Protein AF-A0A0F8X192-F1 (afdb_monomer_lite)

Secondary structure (DSSP, 8-state):
---------------TTTHHHHHHHHHHHH--B-TTT--B-S-GGGEEEEESS-GGGT--SS-GGGEEEEEHHHHHHHHHHHHHHHHHHHHTT----SSS--SS-HHHHHHHHHHHHHHHHHT-

pLDDT: mean 79.93, std 20.96, range [24.69, 97.44]

Foldseek 3Di:
DDPDPDPDPDDPVPPPDDPQVVLLVVQCVVQQAAPPPRHHDPDSVQWHWAFCDDVLLVTDDRDPVGITIHGPVVVVVVVVLQVVLVVVCVVVVFDSDSDDPGPDDSVVSRVSSVVSSVVVVVVD

Radius of gyration: 16.24 Å; chains: 1; bounding box: 52×23×38 Å

InterPro domains:
  IPR002711 HNH endonuclease [PF01844] (34-79)
  IPR003615 HNH nuclease [cd00085] (24-79)

Organism: NCBI:txid412755

Sequence (124 aa):
MKKIYSYNKGRNKLPKGNGVETVKKKLYLQHPYCSFCGEEFFSIRRLQLEHTIPVEIGGHLFEEGNVNLVCIKCHHKKTLIDKETIIIIKKMGYIIKGTDNSLVPLKTLRKLYLQISKEIKKNK

Structure (mmCIF, N/CA/C/O backbone):
data_AF-A0A0F8X192-F1
#
_entry.id   AF-A0A0F8X192-F1
#
loop_
_atom_site.group_PDB
_atom_site.id
_atom_site.type_symbol
_atom_site.label_atom_id
_atom_site.label_alt_id
_atom_site.label_comp_id
_atom_site.label_asym_id
_atom_site.label_entity_id
_atom_site.label_seq_id
_atom_site.pdbx_PDB_ins_code
_atom_site.Cartn_x
_atom_site.Cartn_y
_atom_site.Cartn_z
_atom_site.occupancy
_atom_site.B_iso_or_equiv
_atom_site.auth_seq_id
_atom_site.auth_comp_id
_atom_site.auth_asym_id
_atom_site.auth_atom_id
_atom_site.pdbx_PDB_model_num
ATOM 1 N N . MET A 1 1 ? 34.072 -12.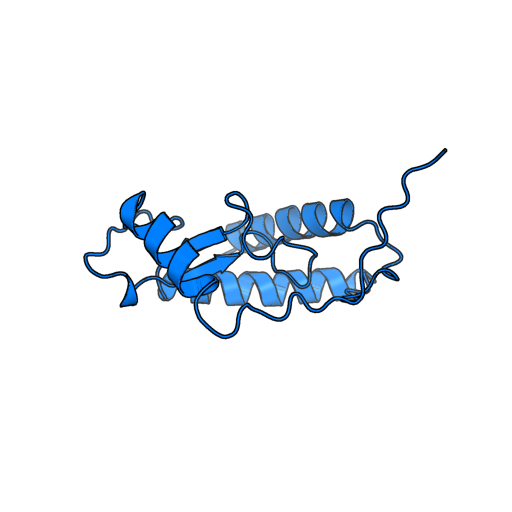275 -13.261 1.00 35.03 1 MET A N 1
ATOM 2 C CA . MET A 1 1 ? 33.442 -10.998 -13.676 1.00 35.03 1 MET A CA 1
ATOM 3 C C . MET A 1 1 ? 32.178 -10.777 -12.852 1.00 35.03 1 MET A C 1
ATOM 5 O O . MET A 1 1 ? 31.239 -11.552 -12.982 1.00 35.03 1 MET A O 1
ATOM 9 N N . LYS A 1 2 ? 32.164 -9.792 -11.946 1.00 26.48 2 LYS A N 1
ATOM 10 C CA . LYS A 1 2 ? 30.981 -9.460 -11.133 1.00 26.48 2 LYS A CA 1
ATOM 11 C C . LYS A 1 2 ? 30.104 -8.493 -11.932 1.00 26.48 2 LYS A C 1
ATOM 13 O O . LYS A 1 2 ? 30.571 -7.415 -12.284 1.00 26.48 2 LYS A O 1
ATOM 18 N N . LYS A 1 3 ? 28.857 -8.871 -12.234 1.00 24.69 3 LYS A N 1
ATOM 19 C CA . LYS A 1 3 ? 27.856 -7.935 -12.765 1.00 24.69 3 LYS A CA 1
ATOM 20 C C . LYS A 1 3 ? 27.537 -6.920 -11.666 1.00 24.69 3 LYS A C 1
ATOM 22 O O . LYS A 1 3 ? 26.820 -7.228 -10.720 1.00 24.69 3 LYS A O 1
ATOM 27 N N . ILE A 1 4 ? 28.135 -5.739 -11.772 1.00 24.95 4 ILE A N 1
ATOM 28 C CA . ILE A 1 4 ? 27.814 -4.575 -10.949 1.00 24.95 4 ILE A CA 1
ATOM 29 C C . ILE A 1 4 ? 26.500 -4.016 -11.495 1.00 24.95 4 ILE A C 1
ATOM 31 O O . ILE A 1 4 ? 26.472 -3.452 -12.586 1.00 24.95 4 ILE A O 1
ATOM 35 N N . TYR A 1 5 ? 25.403 -4.186 -10.757 1.00 30.80 5 TYR A N 1
ATOM 36 C CA . TYR A 1 5 ? 24.198 -3.403 -11.008 1.00 30.80 5 TYR A CA 1
ATOM 37 C C . TYR A 1 5 ? 24.412 -2.026 -10.383 1.00 30.80 5 TYR A C 1
ATOM 39 O O . TYR A 1 5 ? 24.220 -1.832 -9.186 1.00 30.80 5 TYR A O 1
ATOM 47 N N . SER A 1 6 ? 24.877 -1.087 -11.206 1.00 26.98 6 SER A N 1
ATOM 48 C CA . SER A 1 6 ? 24.851 0.338 -10.890 1.00 26.98 6 SER A CA 1
ATOM 49 C C . SER A 1 6 ? 23.388 0.752 -10.724 1.00 26.98 6 SER A C 1
ATOM 51 O O . SER A 1 6 ? 22.615 0.694 -11.686 1.00 26.98 6 SER A O 1
ATOM 53 N N . TYR A 1 7 ? 22.987 1.124 -9.507 1.00 36.19 7 TYR A N 1
ATOM 54 C CA . TYR A 1 7 ? 21.708 1.784 -9.274 1.00 36.19 7 TYR A CA 1
ATOM 55 C C . TYR A 1 7 ? 21.831 3.188 -9.870 1.00 36.19 7 TYR A C 1
ATOM 57 O O . TYR A 1 7 ? 22.382 4.121 -9.288 1.00 36.19 7 TYR A O 1
ATOM 65 N N . ASN A 1 8 ? 21.441 3.297 -11.138 1.00 35.78 8 ASN A N 1
ATOM 66 C CA . ASN A 1 8 ? 21.559 4.534 -11.882 1.00 35.78 8 ASN A CA 1
ATOM 67 C C . ASN A 1 8 ? 20.802 5.647 -11.150 1.00 35.78 8 ASN A C 1
ATOM 69 O O . ASN A 1 8 ? 19.601 5.545 -10.910 1.00 35.78 8 ASN A O 1
ATOM 73 N N . LYS A 1 9 ? 21.472 6.794 -10.994 1.00 37.06 9 LYS A N 1
ATOM 74 C CA . LYS A 1 9 ? 20.883 8.144 -10.901 1.00 37.06 9 LYS A CA 1
ATOM 75 C C . LYS A 1 9 ? 20.006 8.512 -12.121 1.00 37.06 9 LYS A C 1
ATOM 77 O O . LYS A 1 9 ? 19.820 9.688 -12.423 1.00 37.06 9 LYS A O 1
ATOM 82 N N . GLY A 1 10 ? 19.426 7.537 -12.818 1.00 35.47 10 GLY A N 1
ATOM 83 C CA . GLY A 1 10 ? 18.189 7.734 -13.541 1.00 35.47 10 GLY A CA 1
ATOM 84 C C . GLY A 1 10 ? 17.121 7.833 -12.468 1.00 35.47 10 GLY A C 1
ATOM 85 O O . GLY A 1 10 ? 16.667 6.841 -11.917 1.00 35.47 10 GLY A O 1
ATOM 86 N N . ARG A 1 11 ? 16.627 9.035 -12.174 1.00 42.97 11 ARG A N 1
ATOM 87 C CA . ARG A 1 11 ? 15.270 9.340 -12.624 1.00 42.97 11 ARG A CA 1
ATOM 88 C C . ARG A 1 11 ? 14.781 8.196 -13.525 1.00 42.97 11 ARG A C 1
ATOM 90 O O . ARG A 1 11 ? 15.054 8.201 -14.724 1.00 42.97 11 ARG A O 1
ATOM 97 N N . ASN A 1 12 ? 13.990 7.280 -12.974 1.00 39.34 12 ASN A N 1
ATOM 98 C CA . ASN A 1 12 ? 12.772 6.946 -13.683 1.00 39.34 12 ASN A CA 1
ATOM 99 C C . ASN A 1 12 ? 12.093 8.304 -13.851 1.00 39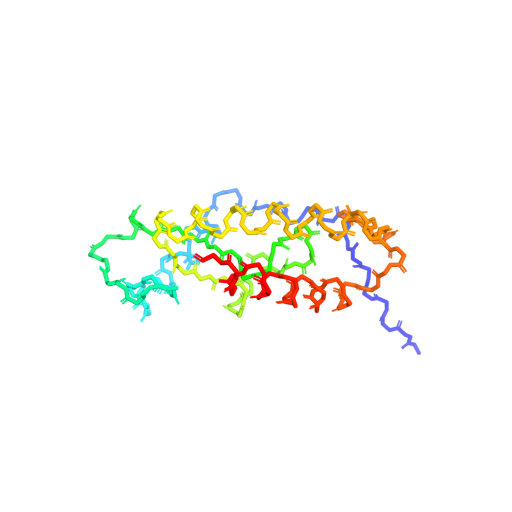.34 12 ASN A C 1
ATOM 101 O O . ASN A 1 12 ? 11.329 8.740 -12.993 1.00 39.34 12 ASN A O 1
ATOM 105 N N . LYS A 1 13 ? 12.498 9.056 -14.891 1.00 39.28 13 LYS A N 1
ATOM 106 C CA . LYS A 1 13 ? 11.657 10.075 -15.479 1.00 39.28 13 LYS A CA 1
ATOM 107 C C . LYS A 1 13 ? 10.398 9.269 -15.684 1.00 39.28 13 LYS A C 1
ATOM 109 O O . LYS A 1 13 ? 10.401 8.349 -16.501 1.00 39.28 13 LYS A O 1
ATOM 114 N N . LEU A 1 14 ? 9.406 9.527 -14.833 1.00 44.34 14 LEU A N 1
ATOM 115 C CA . LEU A 1 14 ? 8.051 9.082 -15.071 1.00 44.34 14 LEU A CA 1
ATOM 116 C C . LEU A 1 14 ? 7.864 9.262 -16.579 1.00 44.34 14 LEU A C 1
ATOM 118 O O . LEU A 1 14 ? 8.187 10.357 -17.070 1.00 44.34 14 LEU A O 1
ATOM 122 N N . PRO A 1 15 ? 7.444 8.235 -17.337 1.00 41.66 15 PRO A N 1
ATOM 123 C CA . PRO A 1 15 ? 6.851 8.515 -18.631 1.00 41.66 15 PRO A CA 1
ATOM 124 C C . PRO A 1 15 ? 5.897 9.678 -18.369 1.00 41.66 15 PRO A C 1
ATOM 126 O O . PRO A 1 15 ? 5.107 9.606 -17.421 1.00 41.66 15 PRO A O 1
ATOM 129 N N . 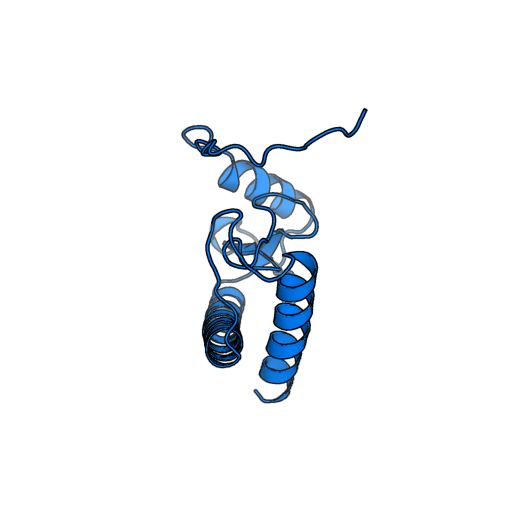LYS A 1 16 ? 6.126 10.817 -19.035 1.00 43.38 16 LYS A N 1
ATOM 130 C CA . LYS A 1 16 ? 5.327 12.024 -18.821 1.00 43.38 16 LYS A CA 1
ATOM 131 C C . LYS A 1 16 ? 3.868 11.604 -19.013 1.00 43.38 16 LYS A C 1
ATOM 133 O O . LYS A 1 16 ? 3.465 11.352 -20.139 1.00 43.38 16 LYS A O 1
ATOM 138 N N . GLY A 1 17 ? 3.134 11.478 -17.906 1.00 50.66 17 GLY A N 1
ATOM 139 C CA . GLY A 1 17 ? 1.795 10.895 -17.871 1.00 50.66 17 GLY A CA 1
ATOM 140 C C . GLY A 1 17 ? 1.766 9.376 -18.102 1.00 50.66 17 GLY A C 1
ATOM 141 O O . GLY A 1 17 ? 2.485 8.838 -18.934 1.00 50.66 17 GLY A O 1
ATOM 142 N N . ASN A 1 18 ? 0.869 8.692 -17.387 1.00 59.81 18 ASN A N 1
ATOM 143 C CA . ASN A 1 18 ? 0.287 7.371 -17.703 1.00 59.81 18 ASN A CA 1
ATOM 144 C C . ASN A 1 18 ? 0.761 6.149 -16.898 1.00 59.81 18 ASN A C 1
ATOM 146 O O . ASN A 1 18 ? -0.020 5.217 -16.789 1.00 59.81 18 ASN A O 1
ATOM 150 N N . GLY A 1 19 ? 1.932 6.120 -16.252 1.00 78.00 19 GLY A N 1
ATOM 151 C CA . GLY A 1 19 ? 2.364 4.914 -15.508 1.00 78.00 19 GLY A CA 1
ATOM 152 C C . GLY A 1 19 ? 1.426 4.516 -14.353 1.00 78.00 19 GLY A C 1
ATOM 153 O O . GLY A 1 19 ? 0.928 3.394 -14.301 1.00 78.00 19 GLY A O 1
ATOM 154 N N . VAL A 1 20 ? 1.130 5.468 -13.462 1.00 82.25 20 VAL A N 1
ATOM 155 C CA . VAL A 1 20 ? 0.233 5.260 -12.308 1.00 82.25 20 VAL A CA 1
ATOM 156 C C . VAL A 1 20 ? -1.180 4.909 -12.765 1.00 82.25 20 VAL A C 1
ATOM 158 O O . VAL A 1 20 ? -1.754 3.945 -12.276 1.00 82.25 20 VAL A O 1
ATOM 161 N N . GLU A 1 21 ? -1.729 5.664 -13.719 1.00 86.50 21 GLU A N 1
ATOM 162 C CA . GLU A 1 21 ? -3.096 5.455 -14.204 1.00 86.50 21 GLU A CA 1
ATOM 163 C C . GLU A 1 21 ? -3.237 4.118 -14.945 1.00 86.50 21 GLU A C 1
ATOM 165 O O . GLU A 1 21 ? -4.230 3.422 -14.760 1.00 86.50 21 GLU A O 1
ATOM 170 N N . THR A 1 22 ? -2.230 3.708 -15.723 1.00 88.62 22 THR A N 1
ATOM 171 C CA . THR A 1 22 ? -2.209 2.397 -16.385 1.00 88.62 22 THR A CA 1
ATOM 172 C C . THR A 1 22 ? -2.173 1.260 -15.369 1.00 88.62 22 THR A C 1
ATOM 174 O O . THR A 1 22 ? -2.976 0.335 -15.473 1.00 88.62 22 THR A O 1
ATOM 177 N N . VAL A 1 23 ? -1.299 1.330 -14.357 1.00 89.62 23 VAL A N 1
ATOM 178 C CA . VAL A 1 23 ? -1.238 0.311 -13.294 1.00 89.62 23 VAL A CA 1
ATOM 179 C C . VAL A 1 23 ? -2.546 0.278 -12.506 1.00 89.62 23 VAL A C 1
ATOM 181 O O . VAL A 1 23 ? -3.101 -0.793 -12.279 1.00 89.62 23 VAL A O 1
ATOM 184 N N . LYS A 1 24 ? -3.090 1.446 -12.157 1.00 91.56 24 LYS A N 1
ATOM 185 C CA . LYS A 1 24 ? -4.362 1.568 -11.442 1.00 91.56 24 LYS A CA 1
ATOM 186 C C . LYS A 1 24 ? -5.517 0.952 -12.235 1.00 91.56 24 LYS A C 1
ATOM 188 O O . LYS A 1 24 ? -6.303 0.205 -11.664 1.00 91.56 24 LYS A O 1
ATOM 193 N N . LYS A 1 25 ? -5.603 1.220 -13.545 1.00 93.44 25 LYS A N 1
ATOM 194 C CA . LYS A 1 25 ? -6.605 0.622 -14.444 1.00 93.44 25 LYS A CA 1
ATOM 195 C C . LYS A 1 25 ? -6.436 -0.889 -14.559 1.00 93.44 25 LYS A C 1
ATOM 197 O O . LYS A 1 25 ? -7.427 -1.598 -14.430 1.00 93.44 25 LYS A O 1
ATOM 202 N N . LYS A 1 26 ? -5.204 -1.378 -14.747 1.00 92.56 26 LYS A N 1
ATOM 203 C CA . LYS A 1 26 ? -4.903 -2.818 -14.799 1.00 92.56 26 LYS A CA 1
ATOM 204 C C . LYS A 1 26 ? -5.393 -3.519 -13.529 1.00 92.56 26 LYS A C 1
ATOM 206 O O . LYS A 1 26 ? -6.158 -4.471 -13.627 1.00 92.56 26 LYS A O 1
ATOM 211 N N . LEU A 1 27 ? -5.007 -3.008 -12.359 1.00 92.94 27 LEU A N 1
ATOM 212 C CA . LEU A 1 27 ? -5.415 -3.574 -11.072 1.00 92.94 27 LEU A CA 1
ATOM 213 C C . LEU A 1 27 ? -6.930 -3.498 -10.869 1.00 92.94 27 LEU A C 1
ATOM 215 O O . LEU A 1 27 ? -7.516 -4.440 -10.354 1.00 92.94 27 LEU A O 1
ATOM 219 N N . TYR A 1 28 ? -7.577 -2.413 -11.303 1.00 95.62 28 TYR A N 1
ATOM 220 C CA . TYR A 1 28 ? -9.021 -2.241 -11.134 1.00 95.62 28 TYR A CA 1
ATOM 221 C C . TYR A 1 28 ? -9.820 -3.259 -11.947 1.00 95.62 28 TYR A C 1
ATOM 223 O O . TYR A 1 28 ? -10.808 -3.791 -11.454 1.00 95.62 28 TYR A O 1
ATOM 231 N N . LEU A 1 29 ? -9.373 -3.557 -13.172 1.00 94.88 29 LEU A N 1
ATOM 232 C CA . LEU A 1 29 ? -9.998 -4.570 -14.026 1.00 94.88 29 LEU A CA 1
ATOM 233 C C . LEU A 1 29 ? -9.864 -5.989 -13.459 1.00 94.88 29 LEU A C 1
ATOM 235 O O . LEU A 1 29 ? -10.711 -6.829 -13.734 1.00 94.88 29 LEU A O 1
ATOM 239 N N . GLN A 1 30 ? -8.809 -6.258 -12.689 1.00 93.19 30 GLN A N 1
ATOM 240 C CA . GLN A 1 30 ? -8.595 -7.554 -12.043 1.00 93.19 30 GLN A CA 1
ATOM 241 C C . GLN A 1 30 ? -9.348 -7.649 -10.709 1.00 93.19 30 GLN A C 1
ATOM 243 O O . GLN A 1 30 ? -9.960 -8.670 -10.406 1.00 93.19 30 GLN A O 1
ATOM 248 N N . HIS A 1 31 ? -9.300 -6.577 -9.916 1.00 93.00 31 HIS A N 1
ATOM 249 C CA . HIS A 1 31 ? -9.718 -6.546 -8.519 1.00 93.00 31 HIS A CA 1
ATOM 250 C C . HIS A 1 31 ? -10.326 -5.171 -8.175 1.00 93.00 31 HIS A C 1
ATOM 252 O O . HIS A 1 31 ? -9.636 -4.307 -7.625 1.00 93.00 31 HIS A O 1
ATOM 258 N N . PRO A 1 32 ? -11.617 -4.927 -8.476 1.00 95.56 32 PRO A N 1
ATOM 259 C CA . PRO A 1 32 ? -12.278 -3.638 -8.249 1.00 95.56 32 PRO A CA 1
ATOM 260 C C . PRO A 1 32 ? -12.659 -3.404 -6.773 1.00 95.56 32 PRO A C 1
ATOM 262 O O . PRO A 1 32 ? -13.690 -2.805 -6.472 1.00 95.56 32 PRO A O 1
ATOM 265 N N . TYR A 1 33 ? -11.826 -3.852 -5.836 1.00 96.00 33 TYR A N 1
ATOM 266 C CA . TYR A 1 33 ? -12.034 -3.736 -4.395 1.00 96.00 33 TYR A CA 1
ATOM 267 C C . TYR A 1 33 ? -10.820 -3.127 -3.695 1.00 96.00 33 TYR A C 1
ATOM 269 O O . TYR A 1 33 ? -9.709 -3.072 -4.220 1.00 96.00 33 TYR A O 1
ATOM 277 N N . CYS A 1 34 ? -11.030 -2.649 -2.473 1.00 97.38 34 CYS A N 1
ATOM 278 C CA . CYS A 1 34 ? -9.947 -2.231 -1.597 1.00 97.38 34 CYS A CA 1
ATOM 279 C C . CYS A 1 34 ? -9.222 -3.462 -1.043 1.00 97.38 34 CYS A C 1
ATOM 281 O O . CYS A 1 34 ? -9.796 -4.210 -0.255 1.00 97.38 34 CYS A O 1
ATOM 283 N N . SER A 1 35 ? -7.937 -3.632 -1.351 1.00 95.81 35 SER A N 1
ATOM 284 C CA . SER A 1 35 ? -7.134 -4.773 -0.886 1.00 95.81 35 SER A CA 1
ATOM 285 C C . SER A 1 35 ? -6.998 -4.861 0.642 1.00 95.81 35 SE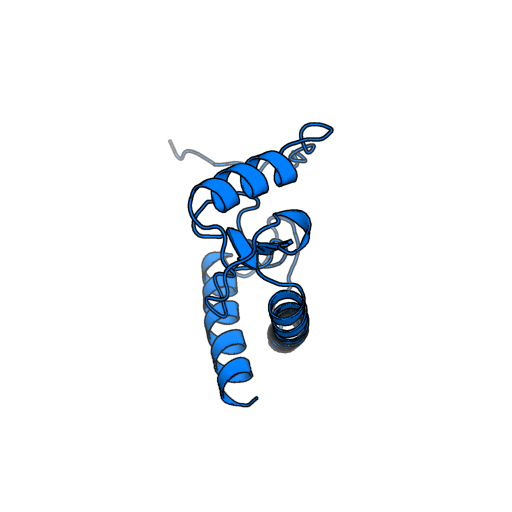R A C 1
ATOM 287 O O . SER A 1 35 ? -6.538 -5.873 1.156 1.00 95.81 35 SER A O 1
ATOM 289 N N . PHE A 1 36 ? -7.346 -3.799 1.381 1.00 94.25 36 PHE A N 1
ATOM 290 C CA . PHE A 1 36 ? -7.196 -3.743 2.840 1.00 94.25 36 PHE A CA 1
ATOM 291 C C . PHE A 1 36 ? -8.490 -4.031 3.601 1.00 94.25 36 PHE A C 1
ATOM 293 O O . PHE A 1 36 ? -8.421 -4.589 4.690 1.00 94.25 36 PHE A O 1
ATOM 300 N N . CYS A 1 37 ? -9.647 -3.614 3.081 1.00 96.12 37 CYS A N 1
ATOM 301 C CA . CYS A 1 37 ? -10.938 -3.834 3.744 1.00 96.12 37 CYS A CA 1
ATOM 302 C C . CYS A 1 37 ? -11.879 -4.767 2.976 1.00 96.12 37 CYS A C 1
ATOM 304 O O . CYS A 1 37 ? -12.931 -5.099 3.504 1.00 96.12 37 CYS A O 1
ATOM 306 N N . GLY A 1 38 ? -11.531 -5.169 1.750 1.00 96.69 38 GLY A N 1
ATOM 307 C CA . GLY A 1 38 ? -12.340 -6.052 0.906 1.00 96.69 38 GLY A CA 1
ATOM 308 C C . GLY A 1 38 ? -13.566 -5.393 0.267 1.00 96.69 38 GLY A C 1
ATOM 309 O O . GLY A 1 38 ? -14.239 -6.031 -0.529 1.00 96.69 38 GLY A O 1
ATOM 310 N N . GLU A 1 39 ? -13.858 -4.128 0.581 1.00 97.00 39 GLU A N 1
ATOM 311 C CA . GLU A 1 39 ? -15.015 -3.413 0.028 1.00 97.00 39 GLU A CA 1
ATOM 312 C C . GLU A 1 39 ? -14.858 -3.195 -1.483 1.00 97.00 39 GLU A C 1
ATOM 314 O O . GLU A 1 39 ? -13.817 -2.705 -1.936 1.00 97.00 39 GLU A O 1
ATOM 319 N N . GLU A 1 40 ? -15.892 -3.541 -2.249 1.00 96.25 40 GLU A N 1
ATOM 320 C CA . GLU A 1 40 ? -15.962 -3.338 -3.697 1.00 96.25 40 GLU A CA 1
ATOM 321 C C . GLU A 1 40 ? -16.339 -1.898 -4.059 1.00 96.25 40 GLU A C 1
ATOM 323 O O . GLU A 1 40 ? -17.121 -1.231 -3.380 1.00 96.25 40 GLU A O 1
ATOM 328 N N . PHE A 1 41 ? -15.795 -1.405 -5.171 1.00 95.31 41 PHE A N 1
ATOM 329 C CA . PHE A 1 41 ? -16.043 -0.053 -5.654 1.00 95.31 41 PHE A CA 1
ATOM 330 C C . PHE A 1 41 ? -16.401 -0.053 -7.140 1.00 95.31 41 PHE A C 1
ATOM 332 O O . PHE A 1 41 ? -15.589 -0.384 -8.001 1.00 95.31 41 PHE A O 1
ATOM 339 N N . PHE A 1 42 ? -17.571 0.493 -7.468 1.00 92.56 42 PHE A N 1
ATOM 340 C CA . PHE A 1 42 ? -18.037 0.680 -8.851 1.00 92.56 42 PHE A CA 1
ATOM 341 C C . PHE A 1 42 ? -17.288 1.773 -9.638 1.00 92.56 42 PHE A C 1
ATOM 343 O O . PHE A 1 42 ? -17.616 2.055 -10.787 1.00 92.56 42 PHE A O 1
ATOM 350 N N . SER A 1 43 ? -16.304 2.447 -9.029 1.00 95.00 43 SER A N 1
ATOM 351 C CA . SER A 1 43 ? -15.520 3.484 -9.701 1.00 95.00 43 SER A CA 1
ATOM 352 C C . SER A 1 43 ? -14.066 3.497 -9.246 1.00 95.00 43 SER A C 1
ATOM 354 O O . SER A 1 43 ? -13.769 3.739 -8.074 1.00 95.00 43 SER A O 1
ATOM 356 N N . ILE A 1 44 ? -13.151 3.387 -10.213 1.00 93.44 44 ILE A N 1
ATOM 357 C CA . ILE A 1 44 ? -11.698 3.523 -10.023 1.00 93.44 44 ILE A CA 1
ATOM 358 C C . ILE A 1 44 ? -11.287 4.848 -9.355 1.00 93.44 44 ILE A C 1
ATOM 360 O O . ILE A 1 44 ? -10.250 4.923 -8.695 1.00 93.44 44 ILE A O 1
ATOM 364 N N . ARG A 1 45 ? -12.103 5.907 -9.477 1.00 94.00 45 ARG A N 1
ATOM 365 C CA . ARG A 1 45 ? -11.841 7.215 -8.849 1.00 94.00 45 ARG A CA 1
ATOM 366 C C . ARG A 1 45 ? -11.917 7.166 -7.320 1.00 94.00 45 ARG A C 1
ATOM 368 O O . ARG A 1 45 ? -11.321 8.016 -6.669 1.00 94.00 45 ARG A O 1
ATOM 375 N N . ARG A 1 46 ? -12.622 6.181 -6.750 1.00 94.69 46 ARG A N 1
ATOM 376 C CA . ARG A 1 46 ? -12.741 5.981 -5.294 1.00 94.69 46 ARG A CA 1
ATOM 377 C C . ARG A 1 46 ? -11.577 5.196 -4.687 1.00 94.69 46 ARG A C 1
ATOM 379 O O . ARG A 1 46 ? -11.449 5.142 -3.464 1.00 94.69 46 ARG A O 1
ATOM 386 N N . LEU A 1 47 ? -10.734 4.613 -5.533 1.00 95.81 47 LEU A N 1
ATOM 387 C CA . LEU A 1 47 ? -9.552 3.864 -5.134 1.00 95.81 47 LEU A CA 1
ATOM 388 C C . LEU A 1 47 ? -8.295 4.707 -5.357 1.00 95.81 47 LEU A C 1
ATOM 390 O O . LEU A 1 47 ? -8.254 5.583 -6.221 1.00 95.81 47 LEU A O 1
ATOM 394 N N . GLN A 1 48 ? -7.261 4.437 -4.577 1.00 94.81 48 GLN A N 1
ATOM 395 C CA . GLN A 1 48 ? -5.922 5.002 -4.690 1.00 94.81 48 GLN A CA 1
ATOM 396 C C . GLN A 1 48 ? -4.938 3.871 -4.966 1.00 94.81 48 GLN A C 1
ATOM 398 O O . GLN A 1 48 ? -5.140 2.754 -4.492 1.00 94.81 48 GLN A O 1
ATOM 403 N N . LEU A 1 49 ? -3.896 4.164 -5.744 1.00 93.38 49 LEU A N 1
ATOM 404 C CA . LEU A 1 49 ? -2.767 3.253 -5.886 1.00 93.38 49 LEU A CA 1
ATOM 405 C C . LEU A 1 49 ? -1.858 3.446 -4.672 1.00 93.38 49 LEU A C 1
ATOM 407 O O . LEU A 1 49 ? -1.418 4.563 -4.419 1.00 93.38 49 LEU A O 1
ATOM 411 N N . GLU A 1 50 ? -1.592 2.376 -3.937 1.00 94.56 50 GLU A N 1
ATOM 412 C CA . GLU A 1 50 ? -0.864 2.422 -2.673 1.00 94.56 50 GLU A CA 1
ATOM 413 C C . GLU A 1 50 ? 0.285 1.424 -2.662 1.00 94.56 50 GLU A C 1
ATOM 415 O O . GLU A 1 50 ? 0.120 0.281 -3.090 1.00 94.56 50 GLU A O 1
ATOM 420 N N . HIS A 1 51 ? 1.434 1.834 -2.124 1.00 93.50 51 HIS A N 1
ATOM 421 C CA . HIS A 1 51 ? 2.596 0.963 -2.023 1.00 93.50 51 HIS A CA 1
ATOM 422 C C . HIS A 1 51 ? 2.554 0.124 -0.749 1.00 93.50 51 HIS A C 1
ATOM 424 O O . HIS A 1 51 ? 2.459 0.681 0.336 1.00 93.50 51 HIS A O 1
ATOM 430 N N . THR A 1 52 ? 2.719 -1.199 -0.821 1.00 92.31 52 THR A N 1
ATOM 431 C CA . THR A 1 52 ? 2.845 -2.049 0.382 1.00 92.31 52 THR A CA 1
ATOM 432 C C . THR A 1 52 ? 4.007 -1.586 1.263 1.00 92.31 52 THR A C 1
ATOM 434 O O . THR A 1 52 ? 3.849 -1.435 2.473 1.00 92.31 52 THR A O 1
ATOM 437 N N . ILE A 1 53 ? 5.160 -1.329 0.643 1.00 90.50 53 ILE A N 1
ATOM 438 C CA . ILE A 1 53 ? 6.350 -0.739 1.251 1.00 90.50 53 ILE A CA 1
ATOM 439 C C . ILE A 1 53 ? 6.587 0.623 0.588 1.00 90.50 53 ILE A C 1
ATOM 441 O O . ILE A 1 53 ? 6.717 0.669 -0.640 1.00 90.50 53 ILE A O 1
ATOM 445 N N . PRO A 1 54 ? 6.698 1.720 1.359 1.00 88.75 54 PRO A N 1
ATOM 446 C CA . PRO A 1 54 ? 6.987 3.042 0.821 1.00 88.75 54 PRO A CA 1
ATOM 447 C C . PRO A 1 54 ? 8.263 3.056 -0.023 1.00 88.75 54 PRO A C 1
ATOM 449 O O . PRO A 1 54 ? 9.268 2.427 0.323 1.00 88.75 54 PRO A O 1
ATOM 452 N N . VAL A 1 55 ? 8.251 3.829 -1.108 1.00 85.75 55 VAL A N 1
ATOM 453 C CA . VAL A 1 55 ? 9.408 3.990 -2.010 1.00 85.75 55 VAL A CA 1
ATOM 454 C C . VAL A 1 55 ? 10.643 4.486 -1.253 1.00 85.75 55 VAL A C 1
ATOM 456 O O . VAL A 1 55 ? 11.755 4.026 -1.496 1.00 85.75 55 VAL A O 1
ATOM 459 N N . GLU A 1 56 ? 10.445 5.362 -0.271 1.00 79.25 56 GLU A N 1
ATOM 460 C CA . GLU A 1 56 ? 11.493 5.878 0.615 1.00 79.25 56 GLU A CA 1
ATOM 461 C C . GLU A 1 56 ? 12.151 4.795 1.492 1.00 79.25 56 GLU A C 1
ATOM 463 O O . GLU A 1 56 ? 13.326 4.916 1.815 1.00 79.25 56 GLU A O 1
ATOM 468 N N . ILE A 1 57 ? 11.459 3.688 1.789 1.00 81.19 57 ILE A N 1
ATOM 469 C CA . ILE A 1 57 ? 12.004 2.503 2.487 1.00 81.19 57 ILE A CA 1
ATOM 470 C C . ILE A 1 57 ? 12.535 1.451 1.486 1.00 81.19 57 ILE A C 1
ATOM 472 O O . ILE A 1 57 ? 12.855 0.309 1.823 1.00 81.19 57 ILE A O 1
ATOM 476 N N . GLY A 1 58 ? 12.661 1.839 0.217 1.00 81.56 58 GLY A N 1
ATOM 477 C CA . GLY A 1 58 ? 13.125 0.984 -0.863 1.00 81.56 58 GLY A CA 1
ATOM 478 C C . GLY A 1 58 ? 12.029 0.115 -1.463 1.00 81.56 58 GLY A C 1
ATOM 479 O O . GLY A 1 58 ? 12.356 -0.925 -2.023 1.00 81.56 58 GLY A O 1
ATOM 480 N N . GLY A 1 59 ? 10.750 0.471 -1.342 1.00 83.06 59 GLY A N 1
ATOM 481 C CA . GLY A 1 59 ? 9.684 -0.176 -2.106 1.00 83.06 59 GLY A CA 1
ATOM 482 C C . GLY A 1 59 ? 9.824 0.067 -3.613 1.00 83.06 59 GLY A C 1
ATOM 483 O O . GLY A 1 59 ? 10.211 1.153 -4.048 1.00 83.06 59 GLY A O 1
ATOM 484 N N . HIS A 1 60 ? 9.506 -0.939 -4.427 1.00 84.31 60 HIS A N 1
ATOM 485 C CA . HIS A 1 60 ? 9.512 -0.799 -5.883 1.00 84.31 60 HIS A CA 1
ATOM 486 C C . HIS A 1 60 ? 8.256 -0.053 -6.368 1.00 84.31 60 HIS A C 1
ATOM 488 O O . HIS A 1 60 ? 7.146 -0.325 -5.918 1.00 84.31 60 HIS A O 1
ATOM 494 N N . LEU A 1 61 ? 8.430 0.885 -7.307 1.00 82.62 61 LEU A N 1
ATOM 495 C CA . LEU A 1 61 ? 7.388 1.839 -7.720 1.00 82.62 61 LEU A CA 1
ATOM 496 C C . LEU A 1 61 ? 6.128 1.204 -8.329 1.00 82.62 61 LEU A C 1
ATOM 498 O O . LEU A 1 61 ? 5.034 1.699 -8.080 1.00 82.62 61 LEU A O 1
ATOM 502 N N . PHE A 1 62 ? 6.275 0.155 -9.139 1.00 82.00 62 PHE A N 1
ATOM 503 C CA . PHE A 1 62 ? 5.176 -0.465 -9.898 1.00 82.00 62 PHE A CA 1
ATOM 504 C C . PHE A 1 62 ? 5.259 -1.995 -9.904 1.00 82.00 62 PHE A C 1
ATOM 506 O O . PHE A 1 62 ? 4.698 -2.650 -10.776 1.00 82.00 62 PHE A O 1
ATOM 513 N N . GLU A 1 63 ? 6.010 -2.567 -8.965 1.00 84.69 63 GLU A N 1
ATOM 514 C CA . GLU A 1 63 ? 6.064 -4.017 -8.808 1.00 84.69 63 GLU A CA 1
ATOM 515 C C . GLU A 1 63 ? 4.718 -4.505 -8.279 1.00 84.69 63 GLU A C 1
ATOM 517 O O . GLU A 1 63 ? 4.250 -3.993 -7.266 1.00 84.69 63 GLU A O 1
ATOM 522 N N . GLU A 1 64 ? 4.115 -5.490 -8.946 1.00 78.88 64 GLU A N 1
ATOM 523 C CA . GLU A 1 64 ? 2.763 -5.984 -8.651 1.00 78.88 64 GLU A CA 1
ATOM 524 C C . GLU A 1 64 ? 2.600 -6.416 -7.182 1.00 78.88 64 GLU A C 1
ATOM 526 O O . GLU A 1 64 ? 1.595 -6.103 -6.559 1.00 78.88 64 GLU A O 1
ATOM 531 N N . GLY A 1 65 ? 3.631 -7.014 -6.573 1.00 85.69 65 GLY A N 1
ATOM 532 C CA . GLY A 1 65 ? 3.624 -7.369 -5.146 1.00 85.69 65 GLY A CA 1
ATOM 533 C C . GLY A 1 65 ? 3.779 -6.187 -4.175 1.00 85.69 65 GLY A C 1
ATOM 534 O O . GLY A 1 65 ? 3.588 -6.344 -2.967 1.00 85.69 65 GLY A O 1
ATOM 535 N N . ASN A 1 66 ? 4.133 -5.000 -4.673 1.00 90.38 66 ASN A N 1
ATOM 536 C CA . ASN A 1 66 ? 4.323 -3.792 -3.875 1.00 90.38 66 ASN A CA 1
ATOM 537 C C . ASN A 1 66 ? 3.275 -2.710 -4.150 1.00 90.38 66 ASN A C 1
ATOM 539 O O . ASN A 1 66 ? 3.360 -1.667 -3.515 1.00 90.38 66 ASN A O 1
ATOM 543 N N . VAL A 1 67 ? 2.309 -2.905 -5.052 1.00 93.00 67 VAL A N 1
ATOM 544 C CA . VAL A 1 67 ? 1.237 -1.930 -5.306 1.00 93.00 67 VAL A CA 1
ATOM 545 C C . VAL A 1 67 ? -0.140 -2.564 -5.164 1.00 93.00 67 VAL A C 1
ATOM 547 O O . VAL A 1 67 ? -0.367 -3.681 -5.605 1.00 93.00 67 VAL A O 1
ATOM 550 N N . ASN A 1 68 ? -1.072 -1.837 -4.558 1.00 94.56 68 ASN A N 1
ATOM 551 C CA . ASN A 1 68 ? -2.443 -2.284 -4.327 1.00 94.56 68 ASN A CA 1
ATOM 552 C C . ASN A 1 68 ? -3.437 -1.159 -4.608 1.00 94.56 68 ASN A C 1
ATOM 554 O O . ASN A 1 68 ? -3.072 0.019 -4.609 1.00 94.56 68 ASN A O 1
ATOM 558 N N . LEU A 1 69 ? -4.710 -1.519 -4.784 1.00 96.31 69 LEU A N 1
ATOM 559 C CA . LEU A 1 69 ? -5.807 -0.559 -4.765 1.00 96.31 69 LEU A CA 1
ATOM 560 C C . LEU A 1 69 ? -6.400 -0.468 -3.364 1.00 96.31 69 LEU A C 1
ATOM 562 O O . LEU A 1 69 ? -6.753 -1.473 -2.754 1.00 96.31 69 LEU A O 1
ATOM 566 N N . VAL A 1 70 ? -6.533 0.748 -2.846 1.00 97.25 70 VAL A N 1
ATOM 567 C CA . VAL A 1 70 ? -7.098 0.984 -1.511 1.00 97.25 70 VAL A CA 1
ATOM 568 C C . VAL A 1 70 ? -8.123 2.106 -1.535 1.00 97.25 70 VAL A C 1
ATOM 570 O O . VAL A 1 70 ? -7.995 3.069 -2.287 1.00 97.25 70 VAL A O 1
ATOM 573 N N . CYS A 1 71 ? -9.147 2.018 -0.689 1.00 97.44 71 CYS A N 1
ATOM 574 C CA . CYS A 1 71 ? -10.074 3.126 -0.491 1.00 97.44 71 CYS A CA 1
ATOM 575 C C . CYS A 1 71 ? -9.406 4.260 0.304 1.00 97.44 71 CYS A C 1
ATOM 577 O O . CYS A 1 71 ? -8.435 4.045 1.036 1.00 97.44 71 CYS A O 1
ATOM 579 N N . ILE A 1 72 ? -9.961 5.472 0.217 1.00 95.75 72 ILE A N 1
ATOM 580 C CA . ILE A 1 72 ? -9.409 6.660 0.891 1.00 95.75 72 ILE A CA 1
ATOM 581 C C . ILE A 1 72 ? -9.250 6.478 2.411 1.00 95.75 72 ILE A C 1
ATOM 583 O O . ILE A 1 72 ? -8.262 6.919 2.996 1.00 95.75 72 ILE A O 1
ATOM 587 N N . LYS A 1 73 ? -10.183 5.763 3.056 1.00 96.31 73 LYS A N 1
ATOM 588 C CA . LYS A 1 73 ? -10.131 5.479 4.498 1.00 96.31 73 LYS A CA 1
ATOM 589 C C . LYS A 1 73 ? -8.915 4.612 4.843 1.00 96.31 73 LYS A C 1
ATOM 591 O O . LYS A 1 73 ? -8.173 4.930 5.771 1.00 96.31 73 LYS A O 1
ATOM 596 N N . CYS A 1 74 ? -8.692 3.537 4.088 1.00 96.25 74 CYS A N 1
ATOM 597 C CA . CYS A 1 74 ? -7.548 2.643 4.271 1.00 96.25 74 CYS A CA 1
ATOM 598 C C . CYS A 1 74 ? -6.221 3.329 3.927 1.00 96.25 74 CYS A C 1
ATOM 600 O O . CYS A 1 74 ? -5.257 3.168 4.673 1.00 96.25 74 CYS A O 1
ATOM 602 N N . HIS A 1 75 ? -6.196 4.147 2.872 1.00 95.69 75 HIS A N 1
ATOM 603 C CA . HIS A 1 75 ? -5.043 4.972 2.507 1.00 95.69 75 HIS A CA 1
ATOM 604 C C . HIS A 1 75 ? -4.630 5.904 3.656 1.00 95.69 75 HIS A C 1
ATOM 606 O O . HIS A 1 75 ? -3.466 5.933 4.051 1.00 95.69 75 HIS A O 1
ATOM 612 N N . HIS A 1 76 ? -5.582 6.619 4.270 1.00 95.25 76 HIS A N 1
ATOM 613 C CA . HIS A 1 76 ? -5.296 7.494 5.413 1.00 95.25 76 HIS A CA 1
ATOM 614 C C . HIS A 1 76 ? -4.773 6.724 6.628 1.00 95.25 76 HIS A C 1
ATOM 616 O O . HIS A 1 76 ? -3.770 7.126 7.219 1.00 95.25 76 HIS A O 1
ATOM 622 N N . LYS A 1 77 ? -5.403 5.593 6.980 1.00 95.56 77 LYS A N 1
ATOM 623 C CA . LYS A 1 77 ? -4.921 4.732 8.074 1.00 95.56 77 LYS A CA 1
ATOM 624 C C . LYS A 1 77 ? -3.478 4.293 7.832 1.00 95.56 77 LYS A C 1
ATOM 626 O O . LYS A 1 77 ? -2.643 4.409 8.727 1.00 95.56 77 LYS A O 1
ATOM 631 N N . LYS A 1 78 ? -3.173 3.838 6.615 1.00 94.56 78 LYS A N 1
ATOM 632 C CA . LYS A 1 78 ? -1.822 3.429 6.236 1.00 94.56 78 LYS A CA 1
ATOM 633 C C . LYS A 1 78 ? -0.837 4.590 6.287 1.00 94.56 78 LYS A C 1
ATOM 635 O O . LYS A 1 78 ? 0.203 4.447 6.908 1.00 94.56 78 LYS A O 1
ATOM 640 N N . THR A 1 79 ? -1.195 5.748 5.736 1.00 93.75 79 THR A N 1
ATOM 641 C CA . THR A 1 79 ? -0.361 6.960 5.773 1.00 93.75 79 THR A CA 1
ATOM 642 C C . THR A 1 79 ? 0.079 7.299 7.203 1.00 93.75 79 THR A C 1
ATOM 644 O O . THR A 1 79 ? 1.232 7.661 7.430 1.00 93.75 79 THR A O 1
ATOM 647 N N . LEU A 1 80 ? -0.820 7.174 8.186 1.00 94.81 80 LEU A N 1
ATOM 648 C CA . LEU A 1 80 ? -0.488 7.405 9.595 1.00 94.81 80 LEU A CA 1
ATOM 649 C C . LEU A 1 80 ? 0.481 6.348 10.141 1.00 94.81 80 LEU A C 1
ATOM 651 O O . LEU A 1 80 ? 1.468 6.704 10.781 1.00 94.81 80 LEU A O 1
ATOM 655 N N . ILE A 1 81 ? 0.221 5.067 9.860 1.00 94.69 81 ILE A N 1
ATOM 656 C CA . ILE A 1 81 ? 1.094 3.955 10.266 1.00 94.69 81 ILE A CA 1
ATOM 657 C C . ILE A 1 81 ? 2.487 4.102 9.647 1.00 94.69 81 ILE A C 1
ATOM 659 O O . ILE A 1 81 ? 3.483 3.885 10.330 1.00 94.69 81 ILE A O 1
ATOM 663 N N . ASP A 1 82 ? 2.575 4.503 8.382 1.00 92.94 82 ASP A N 1
ATOM 664 C CA . ASP A 1 82 ? 3.839 4.685 7.670 1.00 92.94 82 ASP A CA 1
ATOM 665 C C . ASP A 1 82 ? 4.663 5.804 8.280 1.00 92.94 82 ASP A C 1
ATOM 667 O O . ASP A 1 82 ? 5.838 5.602 8.577 1.00 92.94 82 ASP A O 1
ATOM 671 N N . LYS A 1 83 ? 4.040 6.963 8.525 1.00 92.12 83 LYS A N 1
ATOM 672 C CA . LYS A 1 83 ? 4.697 8.095 9.189 1.00 92.12 83 LYS A CA 1
ATOM 673 C C . LYS A 1 83 ? 5.267 7.679 10.540 1.00 92.12 83 LYS A C 1
ATOM 675 O O . LYS A 1 83 ? 6.432 7.948 10.824 1.00 92.12 83 LYS A O 1
ATOM 680 N N . GLU A 1 84 ? 4.467 6.992 11.347 1.00 94.81 84 GLU A N 1
ATOM 681 C CA . GLU A 1 84 ? 4.873 6.508 12.665 1.00 94.81 84 GLU A CA 1
ATOM 682 C C . GLU A 1 84 ? 6.012 5.478 12.565 1.00 94.81 84 GLU A C 1
ATOM 684 O O . GLU A 1 84 ? 7.036 5.611 13.236 1.00 94.81 84 GLU A O 1
ATOM 689 N N . THR A 1 85 ? 5.899 4.523 11.640 1.00 92.75 85 THR A N 1
ATOM 690 C CA . THR A 1 85 ? 6.928 3.506 11.374 1.00 92.75 85 THR A CA 1
ATOM 691 C C . THR A 1 85 ? 8.252 4.146 10.958 1.00 92.75 85 THR A C 1
ATOM 693 O O . THR A 1 85 ? 9.308 3.807 11.490 1.00 92.75 85 THR A O 1
ATOM 696 N N . ILE A 1 86 ? 8.213 5.107 10.032 1.00 88.06 86 ILE A N 1
ATOM 697 C CA . ILE A 1 86 ? 9.390 5.829 9.539 1.00 88.06 86 ILE A CA 1
ATOM 698 C C . ILE A 1 86 ? 10.050 6.630 10.666 1.00 88.06 86 ILE A C 1
ATOM 700 O O . ILE A 1 86 ? 11.277 6.655 10.755 1.00 88.06 86 ILE A O 1
ATOM 704 N N . ILE A 1 87 ? 9.263 7.263 11.542 1.00 90.44 87 ILE A N 1
ATOM 705 C CA . ILE A 1 87 ? 9.787 7.975 12.716 1.00 90.44 87 ILE A CA 1
ATOM 706 C C . ILE A 1 87 ? 10.532 7.008 13.642 1.00 90.44 87 ILE A C 1
ATOM 708 O O . ILE A 1 87 ? 11.641 7.326 14.069 1.00 90.44 87 ILE A O 1
ATOM 712 N N . ILE A 1 88 ? 9.967 5.832 13.929 1.00 90.56 88 ILE A N 1
ATOM 713 C CA . ILE A 1 88 ? 10.617 4.821 14.777 1.00 90.56 88 ILE A CA 1
ATOM 714 C C . ILE A 1 88 ? 11.922 4.338 14.136 1.00 90.56 88 ILE A C 1
ATOM 716 O O . ILE A 1 88 ? 12.960 4.346 14.793 1.00 90.56 88 ILE A O 1
ATOM 720 N N . ILE A 1 89 ? 11.903 4.001 12.842 1.00 87.06 89 ILE A N 1
ATOM 721 C CA . ILE A 1 89 ? 13.101 3.581 12.099 1.00 87.06 89 ILE A CA 1
ATOM 722 C C . ILE A 1 89 ? 14.197 4.654 12.189 1.00 87.06 89 ILE A C 1
ATOM 724 O O . ILE A 1 89 ? 15.342 4.339 12.507 1.00 87.06 89 ILE A O 1
ATOM 728 N N . LYS A 1 90 ? 13.854 5.934 11.994 1.00 84.94 90 LYS A N 1
ATOM 729 C CA . LYS A 1 90 ? 14.809 7.045 12.142 1.00 84.94 90 LYS A CA 1
ATOM 730 C C . LYS A 1 90 ? 15.357 7.155 13.569 1.00 84.94 90 LYS A C 1
ATOM 732 O O . LYS A 1 90 ? 16.559 7.342 13.736 1.00 84.94 90 LYS A O 1
ATOM 737 N N . LYS A 1 91 ? 14.509 7.003 14.594 1.00 87.44 91 LYS A N 1
ATOM 738 C CA . LYS A 1 91 ? 14.920 7.026 16.014 1.00 87.44 91 LYS A CA 1
ATOM 739 C C . LYS A 1 91 ? 15.859 5.878 16.386 1.00 87.44 91 LYS A C 1
ATOM 741 O O . LYS A 1 91 ? 16.712 6.056 17.243 1.00 87.44 91 LYS A O 1
ATOM 746 N N . MET A 1 92 ? 15.746 4.733 15.715 1.00 84.94 92 MET A N 1
ATOM 747 C CA . MET A 1 92 ? 16.672 3.604 15.862 1.00 84.94 92 MET A CA 1
ATOM 748 C C . MET A 1 92 ? 18.034 3.838 15.172 1.00 84.94 92 MET A C 1
ATOM 750 O O . MET A 1 92 ? 18.857 2.929 15.122 1.00 84.94 92 MET A O 1
ATOM 754 N N . GLY A 1 93 ? 18.281 5.030 14.613 1.00 79.94 93 GLY A N 1
ATOM 755 C CA . GLY A 1 93 ? 19.546 5.393 13.969 1.00 79.94 93 GLY A CA 1
ATOM 756 C C . GLY A 1 93 ? 19.642 5.001 12.493 1.00 79.94 93 GLY A C 1
ATOM 757 O O . GLY A 1 93 ? 20.681 5.212 11.868 1.00 79.94 93 GLY A O 1
ATOM 758 N N . TYR A 1 94 ? 18.571 4.464 11.897 1.00 80.25 94 TYR A N 1
ATOM 759 C CA . TYR A 1 94 ? 18.569 4.140 10.474 1.00 80.25 94 TYR A CA 1
ATOM 760 C C . TYR A 1 94 ? 18.419 5.409 9.634 1.00 80.25 94 TYR A C 1
ATOM 762 O O . TYR A 1 94 ? 17.400 6.103 9.666 1.00 80.25 94 TYR A O 1
ATOM 770 N N . ILE A 1 95 ? 19.434 5.683 8.819 1.00 68.94 95 ILE A N 1
ATOM 771 C CA . ILE A 1 95 ? 19.404 6.779 7.856 1.00 68.94 95 ILE A CA 1
ATOM 772 C C . ILE A 1 95 ? 18.681 6.309 6.592 1.00 68.94 95 ILE A C 1
ATOM 774 O O . ILE A 1 95 ? 19.223 5.555 5.784 1.00 68.94 95 ILE A O 1
ATOM 778 N N . ILE A 1 96 ? 17.461 6.805 6.403 1.00 68.00 96 ILE A N 1
ATOM 779 C CA . ILE A 1 96 ? 16.685 6.623 5.175 1.00 68.00 96 ILE A CA 1
ATOM 780 C C . ILE A 1 96 ? 17.183 7.657 4.157 1.00 68.00 96 ILE A C 1
ATOM 782 O O . ILE A 1 96 ? 16.649 8.760 4.051 1.00 68.00 96 ILE A O 1
ATOM 786 N N . LYS A 1 97 ? 18.277 7.345 3.457 1.00 56.38 97 LYS A N 1
ATOM 787 C CA . LYS A 1 97 ? 18.721 8.118 2.291 1.00 56.38 97 LYS A CA 1
ATOM 788 C C . LYS A 1 97 ? 18.155 7.449 1.046 1.00 56.38 97 LYS A C 1
ATOM 790 O O . LYS A 1 97 ? 18.394 6.271 0.821 1.00 56.38 97 LYS A O 1
ATOM 795 N N . GLY A 1 98 ? 17.440 8.211 0.220 1.00 51.00 98 GLY A N 1
ATOM 796 C CA . GLY A 1 98 ? 16.920 7.763 -1.080 1.00 51.00 98 GLY A CA 1
ATOM 797 C C . GLY A 1 98 ? 18.000 7.535 -2.150 1.00 51.00 98 GLY A C 1
ATOM 798 O O . GLY A 1 98 ? 17.722 7.679 -3.336 1.00 51.00 98 GLY A O 1
ATOM 799 N N . THR A 1 99 ? 19.236 7.250 -1.741 1.00 42.41 99 THR A N 1
ATOM 800 C CA . THR A 1 99 ? 20.410 7.013 -2.584 1.00 42.41 99 THR A CA 1
ATOM 801 C C . THR A 1 99 ? 21.339 6.034 -1.868 1.00 42.41 99 THR A C 1
ATOM 803 O O . THR A 1 99 ? 21.333 5.972 -0.639 1.00 42.41 99 THR A O 1
ATOM 806 N N . ASP A 1 100 ? 22.131 5.293 -2.643 1.00 45.75 100 ASP A N 1
ATOM 807 C CA . ASP A 1 100 ? 22.900 4.071 -2.321 1.00 45.75 100 ASP A CA 1
ATOM 808 C C . ASP A 1 100 ? 23.928 4.135 -1.166 1.00 45.75 100 ASP A C 1
ATOM 810 O O . ASP A 1 100 ? 24.750 3.239 -1.012 1.00 45.75 100 ASP A O 1
ATOM 814 N N . ASN A 1 101 ? 23.870 5.162 -0.317 1.00 45.81 101 ASN A N 1
ATOM 815 C CA . ASN A 1 101 ? 24.707 5.351 0.867 1.00 45.81 101 ASN A CA 1
ATOM 816 C C . ASN A 1 101 ? 23.958 5.089 2.188 1.00 45.81 101 ASN A C 1
ATOM 818 O O . ASN A 1 101 ? 24.378 5.579 3.241 1.00 45.81 101 ASN A O 1
ATOM 822 N N . SER A 1 102 ? 22.841 4.353 2.179 1.00 51.31 102 SER A N 1
ATOM 823 C CA . SER A 1 102 ? 22.319 3.801 3.430 1.00 51.31 102 SER A CA 1
ATOM 824 C C . SER A 1 102 ? 23.314 2.757 3.943 1.00 51.31 102 SER A C 1
ATOM 826 O O . SER A 1 102 ? 23.524 1.735 3.299 1.00 51.31 102 SER A O 1
ATOM 828 N N . LEU A 1 103 ? 23.890 2.977 5.130 1.00 57.69 103 LEU A N 1
ATOM 829 C CA . LEU A 1 103 ? 24.765 2.009 5.820 1.00 57.69 103 LEU A CA 1
ATOM 830 C C . LEU A 1 103 ? 24.076 0.657 6.096 1.00 57.69 103 LEU A C 1
ATOM 832 O O . LEU A 1 103 ? 24.710 -0.296 6.539 1.00 57.69 103 LEU A O 1
ATOM 836 N N . VAL A 1 104 ? 22.769 0.575 5.843 1.00 65.56 104 VAL A N 1
ATOM 837 C CA . VAL A 1 104 ? 21.926 -0.582 6.102 1.00 65.56 104 VAL A CA 1
ATOM 838 C C . VAL A 1 104 ? 21.364 -1.116 4.784 1.00 65.56 104 VAL A C 1
ATOM 840 O O . VAL A 1 104 ? 20.790 -0.342 4.015 1.00 65.56 104 VAL A O 1
ATOM 843 N N . PRO A 1 105 ? 21.474 -2.431 4.517 1.00 77.62 105 PRO A N 1
ATOM 844 C CA . PRO A 1 105 ? 20.886 -3.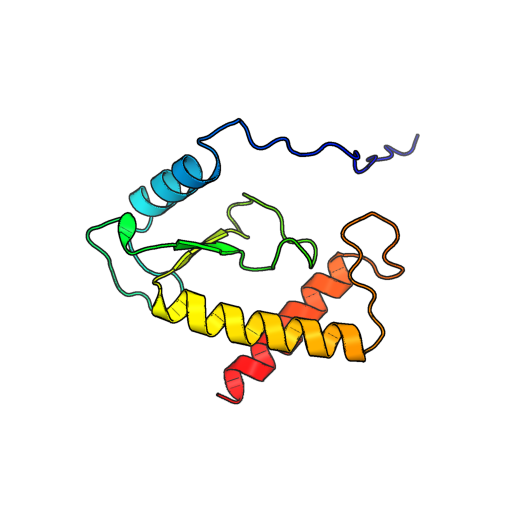043 3.330 1.00 77.62 105 PRO A CA 1
ATOM 845 C C . PRO A 1 105 ? 19.375 -2.785 3.232 1.00 77.62 105 PRO A C 1
ATOM 847 O O . PRO A 1 105 ? 18.646 -2.979 4.207 1.00 77.62 105 PRO A O 1
ATOM 850 N N . LEU A 1 106 ? 18.869 -2.451 2.037 1.00 76.94 106 LEU A N 1
ATOM 851 C CA . LEU A 1 106 ? 17.433 -2.210 1.801 1.00 76.94 106 LEU A CA 1
ATOM 852 C C . LEU A 1 106 ? 16.549 -3.372 2.276 1.00 76.94 106 LEU A C 1
ATOM 854 O O . LEU A 1 106 ? 15.476 -3.155 2.830 1.00 76.94 106 LEU A O 1
ATOM 858 N N . LYS A 1 107 ? 17.015 -4.618 2.130 1.00 81.06 107 LYS A N 1
ATOM 859 C CA . LYS A 1 107 ? 16.308 -5.812 2.624 1.00 81.06 107 LYS A CA 1
ATOM 860 C C . LYS A 1 107 ? 16.048 -5.750 4.136 1.00 81.06 107 LYS A C 1
ATOM 862 O O . LYS A 1 107 ? 14.978 -6.154 4.586 1.00 81.06 107 LYS A O 1
ATOM 867 N N . THR A 1 108 ? 17.001 -5.225 4.904 1.00 83.81 108 THR A N 1
ATOM 868 C CA . THR A 1 108 ? 16.877 -5.044 6.355 1.00 83.81 108 THR A CA 1
ATOM 869 C C . THR A 1 108 ? 15.852 -3.961 6.678 1.00 83.81 108 THR A C 1
ATOM 871 O O . THR A 1 108 ? 14.969 -4.197 7.498 1.00 83.81 108 THR A O 1
ATOM 874 N N . LEU A 1 109 ? 15.898 -2.822 5.978 1.00 83.75 109 LEU A N 1
ATOM 875 C CA . LEU A 1 109 ? 14.929 -1.733 6.155 1.00 83.75 109 LEU A CA 1
ATOM 876 C C . LEU A 1 109 ? 13.495 -2.168 5.822 1.00 83.75 109 LEU A C 1
ATOM 878 O O . LEU A 1 109 ? 12.582 -1.904 6.600 1.00 83.75 109 LEU A O 1
ATOM 882 N N . ARG A 1 110 ? 13.304 -2.908 4.721 1.00 88.00 110 ARG A N 1
ATOM 883 C CA . ARG A 1 110 ? 12.007 -3.495 4.342 1.00 88.00 110 ARG A CA 1
ATOM 884 C C . ARG A 1 110 ? 11.465 -4.414 5.438 1.00 88.00 110 ARG A C 1
ATOM 886 O O . ARG A 1 110 ? 10.309 -4.286 5.832 1.00 88.00 110 ARG A O 1
ATOM 893 N N . LYS A 1 111 ? 12.301 -5.325 5.956 1.00 90.00 111 LYS A N 1
ATOM 894 C CA . LYS A 1 111 ? 11.908 -6.259 7.024 1.00 90.00 111 LYS A CA 1
ATOM 895 C C . LYS A 1 111 ? 11.523 -5.513 8.302 1.00 90.00 111 LYS A C 1
ATOM 897 O O . LYS A 1 111 ? 10.485 -5.817 8.885 1.00 90.00 111 LYS A O 1
ATOM 902 N N . LEU A 1 112 ? 12.323 -4.523 8.694 1.00 90.56 112 LEU A N 1
ATOM 903 C CA . LEU A 1 112 ? 12.079 -3.714 9.883 1.00 90.56 112 LEU A CA 1
ATOM 904 C C . LEU A 1 112 ? 10.768 -2.922 9.768 1.00 90.56 112 LEU A C 1
ATOM 906 O O . LEU A 1 112 ? 9.957 -2.938 10.690 1.00 90.56 112 LEU A O 1
ATOM 910 N N . TYR A 1 113 ? 10.520 -2.301 8.614 1.00 93.06 113 TYR A N 1
ATOM 911 C CA . TYR A 1 113 ? 9.266 -1.601 8.336 1.00 93.06 113 TYR A CA 1
ATOM 912 C C . TYR A 1 113 ? 8.049 -2.525 8.446 1.00 93.06 113 TYR A C 1
ATOM 914 O O . TYR A 1 113 ? 7.069 -2.175 9.104 1.00 93.06 113 TYR A O 1
ATOM 922 N N . LEU A 1 114 ? 8.105 -3.728 7.866 1.00 93.38 114 LEU A N 1
ATOM 923 C CA . LEU A 1 114 ? 7.000 -4.689 7.954 1.00 93.38 114 LEU A CA 1
ATOM 924 C C . LEU A 1 114 ? 6.743 -5.147 9.397 1.00 93.38 114 LEU A C 1
ATOM 926 O O . LEU A 1 114 ? 5.590 -5.315 9.786 1.00 93.38 114 LEU A O 1
ATOM 930 N N . GLN A 1 115 ? 7.797 -5.323 10.198 1.00 95.00 115 GLN A N 1
ATOM 931 C CA . GLN A 1 115 ? 7.673 -5.689 11.610 1.00 95.00 115 GLN A CA 1
ATOM 932 C C . GLN A 1 115 ? 7.028 -4.564 12.427 1.00 95.00 115 GLN A C 1
ATOM 934 O O . GLN A 1 115 ? 5.996 -4.783 13.055 1.00 95.00 115 GLN A O 1
ATOM 939 N N . ILE A 1 116 ? 7.584 -3.352 12.370 1.00 93.12 116 ILE A N 1
ATOM 940 C CA . ILE A 1 116 ? 7.092 -2.208 13.151 1.00 93.12 116 ILE A CA 1
ATOM 941 C C . ILE A 1 116 ? 5.666 -1.829 12.735 1.00 93.12 116 ILE A C 1
ATOM 943 O O . ILE A 1 116 ? 4.802 -1.655 13.591 1.00 93.12 116 ILE A O 1
ATOM 947 N N . SER A 1 117 ? 5.383 -1.756 11.430 1.0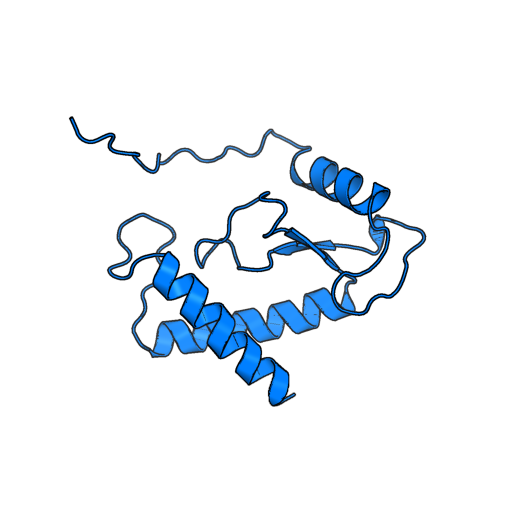0 92.94 117 SER A N 1
ATOM 948 C CA . SER A 1 117 ? 4.041 -1.407 10.943 1.00 92.94 117 SER A CA 1
ATOM 949 C C . SER A 1 117 ? 2.982 -2.426 11.370 1.00 92.94 117 SER A C 1
ATOM 951 O O . SER A 1 117 ? 1.846 -2.045 11.655 1.00 92.94 117 SER A O 1
ATOM 953 N N . LYS A 1 118 ? 3.338 -3.716 11.457 1.00 94.50 118 LYS A N 1
ATOM 954 C CA . LYS A 1 118 ? 2.453 -4.764 11.981 1.00 94.50 118 LYS A CA 1
ATOM 955 C C . LYS A 1 118 ? 2.177 -4.579 13.472 1.00 94.50 118 LYS A C 1
ATOM 957 O O . LYS A 1 118 ? 1.030 -4.730 13.879 1.00 94.50 118 LYS A O 1
ATOM 962 N N . GLU A 1 119 ? 3.184 -4.229 14.266 1.00 93.94 119 GLU A N 1
ATOM 963 C CA . GLU A 1 119 ? 2.994 -3.970 15.697 1.00 93.94 119 GLU A CA 1
ATOM 964 C C . GLU A 1 119 ? 2.159 -2.706 15.950 1.00 93.94 119 GLU A C 1
ATOM 966 O O . GLU A 1 119 ? 1.240 -2.742 16.763 1.00 93.94 119 GLU A O 1
ATOM 971 N N . ILE A 1 120 ? 2.363 -1.619 15.196 1.00 92.31 120 ILE A N 1
ATOM 972 C CA . ILE A 1 120 ? 1.507 -0.420 15.294 1.00 92.31 120 ILE A CA 1
ATOM 973 C C . ILE A 1 120 ? 0.048 -0.763 14.966 1.00 92.31 120 ILE A C 1
ATOM 975 O O . ILE A 1 120 ? -0.861 -0.305 15.651 1.00 92.31 120 ILE A O 1
ATOM 979 N N . LYS A 1 121 ? -0.188 -1.586 13.934 1.00 90.56 121 LYS A N 1
ATOM 980 C CA . LYS A 1 121 ? -1.541 -2.012 13.537 1.00 90.56 121 LYS A CA 1
ATOM 981 C C . LYS A 1 121 ? -2.267 -2.826 14.606 1.00 90.56 121 LYS A C 1
ATOM 983 O O . LYS A 1 121 ? -3.482 -2.750 14.651 1.00 90.56 121 LYS A O 1
ATOM 988 N N . LYS A 1 122 ? -1.560 -3.620 15.417 1.00 90.12 122 LYS A N 1
ATOM 989 C CA . LYS A 1 122 ? -2.175 -4.420 16.493 1.00 90.12 122 LYS A CA 1
ATOM 990 C C . LYS A 1 122 ? -2.621 -3.577 17.687 1.00 90.12 122 LYS A C 1
ATOM 992 O O . LYS A 1 122 ? -3.504 -3.998 18.419 1.00 90.12 122 LYS A O 1
ATOM 997 N N . ASN A 1 123 ? -1.976 -2.433 17.899 1.00 81.75 123 ASN A N 1
ATOM 998 C CA . ASN A 1 123 ? -2.202 -1.564 19.054 1.00 81.75 123 ASN A CA 1
ATOM 999 C C . ASN A 1 123 ? -3.201 -0.422 18.765 1.00 81.75 123 ASN A C 1
ATOM 1001 O O . ASN A 1 123 ? -3.282 0.524 19.546 1.00 81.75 123 ASN A O 1
ATOM 1005 N N . LYS A 1 124 ? -3.925 -0.479 17.640 1.00 77.94 124 LYS A N 1
ATOM 1006 C CA . LYS A 1 124 ? -4.946 0.491 17.215 1.00 77.94 124 LYS A CA 1
ATOM 1007 C C . LYS A 1 124 ? -6.242 -0.227 16.881 1.00 77.94 124 LYS A C 1
ATOM 1009 O O . LYS A 1 124 ? -7.302 0.392 17.100 1.00 77.94 124 LYS A O 1
#